Protein AF-M5EFI2-F1 (afdb_monomer_lite)

Radius of gyration: 16.87 Å; chains: 1; bounding box: 25×20×44 Å

Organism: NCBI:txid1297569

Foldseek 3Di:
DCPDVDPQDPVNVVVCCVVCVVVVVVVCCVVDDPPDDDDDPPDD

pLDDT: mean 77.45, std 11.1, range [54.84, 92.62]

Sequence (44 aa):
MAERGLNVDHSTVHRWVVHFSPQLLERFNGRKRAVTGKWHMDET

Secondary structure (DSSP, 8-state):
--SSS----HHHHHHHHHHHHHHHHHHHHHHSPP--S-------

Structure (mmCIF, N/CA/C/O backbone):
data_AF-M5EFI2-F1
#
_entry.id   AF-M5EFI2-F1
#
loop_
_atom_site.group_PDB
_atom_site.id
_atom_site.type_symbol
_atom_site.label_atom_id
_atom_site.label_alt_id
_atom_site.label_comp_id
_atom_site.label_asym_id
_atom_site.label_entity_id
_atom_site.label_seq_id
_atom_site.pdbx_PDB_ins_code
_atom_site.Cartn_x
_atom_site.Cartn_y
_atom_site.Cartn_z
_atom_site.occupancy
_atom_site.B_iso_or_equiv
_atom_site.auth_seq_id
_atom_site.auth_comp_id
_atom_site.auth_asym_id
_atom_site.auth_atom_id
_atom_site.pdbx_PDB_model_num
ATOM 1 N N . MET A 1 1 ? 14.749 -10.996 -10.692 1.00 55.12 1 MET A N 1
ATOM 2 C CA . MET A 1 1 ? 13.890 -11.999 -10.028 1.00 55.12 1 MET A CA 1
ATOM 3 C C . MET A 1 1 ? 12.840 -12.410 -11.049 1.00 55.12 1 MET A C 1
ATOM 5 O O . MET A 1 1 ? 12.096 -11.552 -11.498 1.00 55.12 1 MET A O 1
ATOM 9 N N . ALA A 1 2 ? 12.876 -13.651 -11.542 1.00 54.84 2 ALA A N 1
ATOM 10 C CA . ALA A 1 2 ? 12.005 -14.111 -12.628 1.00 54.84 2 ALA A CA 1
ATOM 11 C C . ALA A 1 2 ? 10.848 -14.930 -12.049 1.00 54.84 2 ALA A C 1
ATOM 13 O O . ALA A 1 2 ? 10.841 -16.152 -12.104 1.00 54.84 2 ALA A O 1
ATOM 14 N N . GLU A 1 3 ? 9.876 -14.245 -11.457 1.00 60.34 3 GLU A N 1
ATOM 15 C CA . GLU A 1 3 ? 8.732 -14.891 -10.806 1.00 60.34 3 GLU A CA 1
ATOM 16 C C . GLU A 1 3 ? 7.644 -15.362 -11.789 1.00 60.34 3 GLU A C 1
ATOM 18 O O . GLU A 1 3 ? 6.724 -16.065 -11.381 1.00 60.34 3 GLU A O 1
ATOM 23 N N . ARG A 1 4 ? 7.745 -15.033 -13.093 1.00 66.94 4 ARG A N 1
ATOM 24 C CA . ARG A 1 4 ? 6.780 -15.488 -14.125 1.00 66.94 4 ARG A CA 1
ATOM 25 C C . ARG A 1 4 ? 7.226 -15.360 -15.594 1.00 66.94 4 ARG A C 1
ATOM 27 O O . ARG A 1 4 ? 6.388 -15.369 -16.487 1.00 66.94 4 ARG A O 1
ATOM 34 N N . GLY A 1 5 ? 8.524 -15.193 -15.861 1.00 60.34 5 GLY A N 1
ATOM 35 C CA . GLY A 1 5 ? 9.044 -14.905 -17.214 1.00 60.34 5 GLY A CA 1
ATOM 36 C C . GLY A 1 5 ? 8.948 -13.430 -17.636 1.00 60.34 5 GLY A C 1
ATOM 37 O O . GLY A 1 5 ? 9.435 -13.057 -18.698 1.00 60.34 5 GLY A O 1
ATOM 38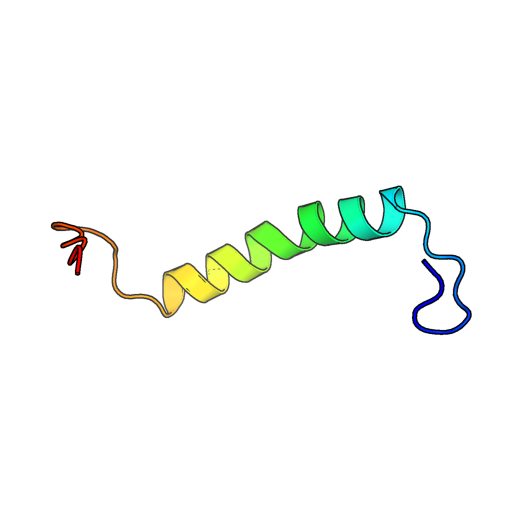 N N . LEU A 1 6 ? 8.384 -12.572 -16.784 1.00 65.31 6 LEU A N 1
ATOM 39 C CA . LEU A 1 6 ? 8.466 -11.122 -16.922 1.00 65.31 6 LEU A CA 1
ATOM 40 C C . LEU A 1 6 ? 9.765 -10.650 -16.260 1.00 65.31 6 LEU A C 1
ATOM 42 O O . LEU A 1 6 ? 10.008 -10.953 -15.090 1.00 65.31 6 LEU A O 1
ATOM 46 N N . ASN A 1 7 ? 10.612 -9.937 -17.006 1.00 68.06 7 ASN A N 1
ATOM 47 C CA . ASN A 1 7 ? 11.807 -9.297 -16.458 1.00 68.06 7 ASN A CA 1
ATOM 48 C C . ASN A 1 7 ? 11.363 -8.084 -15.629 1.00 68.06 7 ASN A C 1
ATOM 50 O O . ASN A 1 7 ? 11.310 -6.954 -16.109 1.00 68.06 7 ASN A O 1
ATOM 54 N N . VAL A 1 8 ? 10.921 -8.351 -14.402 1.00 69.38 8 VAL A N 1
ATOM 55 C CA . VAL A 1 8 ? 10.527 -7.310 -13.461 1.00 69.38 8 VAL A CA 1
ATOM 56 C C . VAL A 1 8 ? 11.795 -6.841 -12.762 1.00 69.38 8 VAL A C 1
ATOM 58 O O . VAL A 1 8 ? 12.364 -7.542 -11.922 1.00 69.38 8 VAL A O 1
ATOM 61 N N . ASP A 1 9 ? 12.260 -5.661 -13.162 1.00 82.25 9 ASP A N 1
ATOM 62 C CA . ASP A 1 9 ? 13.341 -4.971 -12.470 1.00 82.25 9 ASP A CA 1
ATOM 63 C C . ASP A 1 9 ? 12.949 -4.661 -11.016 1.00 82.25 9 ASP A C 1
ATOM 65 O O . ASP A 1 9 ? 11.777 -4.426 -10.701 1.00 82.25 9 ASP A O 1
ATOM 69 N N . HIS A 1 10 ? 13.941 -4.616 -10.126 1.00 79.69 10 HIS A N 1
ATOM 70 C CA . HIS A 1 10 ? 13.731 -4.298 -8.714 1.00 79.69 10 HIS A CA 1
ATOM 71 C C . HIS A 1 10 ? 13.023 -2.944 -8.525 1.00 79.69 10 HIS A C 1
ATOM 73 O O . HIS A 1 10 ? 12.173 -2.801 -7.644 1.00 79.69 10 HIS A O 1
ATOM 79 N N . SER A 1 11 ? 13.283 -1.977 -9.409 1.00 84.06 11 SER A N 1
ATOM 80 C CA . SER A 1 11 ? 12.618 -0.672 -9.408 1.00 84.06 11 SER A CA 1
ATOM 81 C C . SER A 1 11 ? 11.126 -0.778 -9.720 1.00 84.06 11 SER A C 1
ATOM 83 O O . SER A 1 11 ? 10.336 0.014 -9.213 1.00 84.06 11 SER A O 1
ATOM 85 N N . THR A 1 12 ? 10.705 -1.754 -10.526 1.00 84.25 12 THR A N 1
ATOM 86 C CA . THR A 1 12 ? 9.286 -1.976 -10.844 1.00 84.25 12 THR A CA 1
ATOM 87 C C . THR A 1 12 ? 8.536 -2.496 -9.625 1.00 84.25 12 THR A C 1
ATOM 89 O O . THR A 1 12 ? 7.480 -1.961 -9.285 1.00 84.25 12 THR A O 1
ATOM 92 N N . VAL A 1 13 ? 9.119 -3.464 -8.908 1.00 85.12 13 VAL A N 1
ATOM 93 C CA . VAL A 1 13 ? 8.564 -3.951 -7.636 1.00 85.12 13 VAL A CA 1
ATOM 94 C C . VAL A 1 13 ? 8.516 -2.819 -6.616 1.00 85.12 13 VAL A C 1
ATOM 96 O O . VAL A 1 13 ? 7.477 -2.590 -6.005 1.00 85.12 13 VAL A O 1
ATOM 99 N N . HIS A 1 14 ? 9.598 -2.050 -6.480 1.00 87.38 14 HIS A N 1
ATOM 100 C CA . HIS A 1 14 ? 9.645 -0.912 -5.565 1.00 87.38 14 HIS A CA 1
ATOM 101 C C . HIS A 1 14 ? 8.554 0.126 -5.874 1.00 87.38 14 HIS A C 1
ATOM 103 O O . HIS A 1 14 ? 7.841 0.565 -4.973 1.00 87.38 14 HIS A O 1
ATOM 109 N N . ARG A 1 15 ? 8.344 0.465 -7.153 1.00 89.88 15 ARG A N 1
ATOM 110 C CA . ARG A 1 15 ? 7.271 1.377 -7.585 1.00 89.88 15 ARG A CA 1
ATOM 111 C C . ARG A 1 15 ? 5.883 0.840 -7.247 1.00 89.88 15 ARG A C 1
ATOM 113 O O . ARG A 1 15 ? 5.029 1.615 -6.822 1.00 89.88 15 ARG A O 1
ATOM 120 N N . TRP A 1 16 ? 5.649 -0.463 -7.396 1.00 91.62 16 TRP A N 1
ATOM 121 C CA . TRP A 1 16 ? 4.395 -1.086 -6.970 1.00 91.62 16 TRP A CA 1
ATOM 122 C C . TRP A 1 16 ? 4.217 -1.019 -5.459 1.00 91.62 16 TRP A C 1
ATOM 124 O O . TRP A 1 16 ? 3.149 -0.621 -5.002 1.00 91.62 16 TRP A O 1
ATOM 134 N N . VAL A 1 17 ? 5.255 -1.325 -4.680 1.00 90.75 17 VAL A N 1
ATOM 135 C CA . VAL A 1 17 ? 5.190 -1.208 -3.218 1.00 90.75 17 VAL A CA 1
ATOM 136 C C . VAL A 1 17 ? 4.829 0.222 -2.823 1.00 90.75 17 VAL A C 1
ATOM 138 O O . VAL A 1 17 ? 3.870 0.408 -2.080 1.00 90.75 17 VAL A O 1
ATOM 141 N N . VAL A 1 18 ? 5.507 1.236 -3.366 1.00 92.62 18 VAL A N 1
ATOM 142 C CA . VAL A 1 18 ? 5.218 2.648 -3.058 1.00 92.62 18 VAL A CA 1
ATOM 143 C C . VAL A 1 18 ? 3.785 3.033 -3.443 1.00 92.62 18 VAL A C 1
ATOM 145 O O . VAL A 1 18 ? 3.107 3.713 -2.677 1.00 92.62 18 VAL A O 1
ATOM 148 N N . HIS A 1 19 ? 3.292 2.575 -4.594 1.00 91.94 19 HIS A N 1
ATOM 149 C CA . HIS A 1 19 ? 1.957 2.928 -5.079 1.00 91.94 19 HIS A CA 1
ATOM 150 C C . HIS A 1 19 ? 0.815 2.213 -4.334 1.00 91.94 19 HIS A C 1
ATOM 152 O O . HIS A 1 19 ? -0.224 2.816 -4.052 1.00 91.94 19 HIS A O 1
ATOM 158 N N . PHE A 1 20 ? 0.980 0.927 -4.015 1.00 90.75 20 PHE A N 1
ATOM 159 C CA . PHE A 1 20 ? -0.081 0.109 -3.420 1.00 90.75 20 PHE A CA 1
ATOM 160 C C . PHE A 1 20 ? -0.087 0.136 -1.890 1.00 90.75 20 PHE A C 1
ATOM 162 O O . PHE A 1 20 ? -1.151 -0.042 -1.295 1.00 90.75 20 PHE A O 1
ATOM 169 N N . SER A 1 21 ? 1.050 0.411 -1.241 1.00 90.69 21 SER A N 1
ATOM 170 C CA . SER A 1 21 ? 1.138 0.523 0.224 1.00 90.69 21 SER A CA 1
ATOM 171 C C . SER A 1 21 ? 0.116 1.487 0.843 1.00 90.69 21 SER A C 1
ATOM 173 O O . SER A 1 21 ? -0.573 1.063 1.771 1.00 90.69 21 SER A O 1
ATOM 175 N N . PRO A 1 22 ? -0.069 2.735 0.362 1.00 91.19 22 PRO A N 1
ATOM 176 C CA . PRO A 1 22 ? -1.055 3.641 0.957 1.00 91.19 22 PRO A CA 1
ATOM 177 C C . PRO A 1 22 ? -2.498 3.153 0.765 1.00 91.19 22 PRO A C 1
ATOM 179 O O . PRO A 1 22 ? -3.308 3.263 1.680 1.00 91.19 22 PRO A O 1
ATOM 182 N N . GLN A 1 23 ? -2.815 2.537 -0.378 1.00 91.12 23 GLN A N 1
ATOM 183 C CA . GLN A 1 23 ? -4.152 1.992 -0.656 1.00 91.12 23 GLN A CA 1
ATOM 184 C C . GLN A 1 23 ? -4.481 0.797 0.246 1.00 91.12 23 GLN A C 1
ATOM 186 O O . GLN A 1 23 ? -5.619 0.606 0.677 1.00 91.12 23 GLN A O 1
ATOM 191 N N . LEU A 1 24 ? -3.478 -0.037 0.519 1.00 88.19 24 LEU A N 1
ATOM 192 C CA . LEU A 1 24 ? -3.581 -1.123 1.483 1.00 88.19 24 LEU A CA 1
ATOM 193 C C . LEU A 1 24 ? -3.759 -0.557 2.893 1.00 88.19 24 LEU A C 1
ATOM 195 O O . LEU A 1 24 ? -4.676 -0.974 3.595 1.00 88.19 24 LEU A O 1
ATOM 199 N N . LEU A 1 25 ? -2.936 0.419 3.285 1.00 87.56 25 LEU A N 1
ATOM 200 C CA . LEU A 1 25 ? -2.989 1.057 4.599 1.00 87.56 25 LEU A CA 1
ATOM 201 C C . LEU A 1 25 ? -4.350 1.705 4.878 1.00 87.56 25 LEU A C 1
ATOM 203 O O . LEU A 1 25 ? -4.896 1.504 5.957 1.00 87.56 25 LEU A O 1
ATOM 207 N N . GLU A 1 26 ? -4.931 2.419 3.916 1.00 87.44 26 GLU A N 1
ATOM 208 C CA . GLU A 1 26 ? -6.260 3.026 4.054 1.00 87.44 26 GLU A CA 1
ATOM 209 C C . GLU A 1 26 ? -7.341 1.966 4.320 1.00 87.44 26 GLU A C 1
ATOM 211 O O . GLU A 1 26 ? -8.113 2.067 5.277 1.00 87.44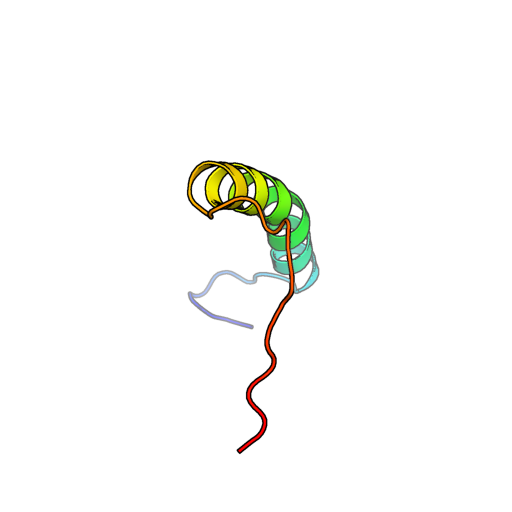 26 GLU A O 1
ATOM 216 N N . ARG A 1 27 ? -7.336 0.879 3.538 1.00 87.38 27 ARG A N 1
ATOM 217 C CA . ARG A 1 27 ? -8.256 -0.253 3.737 1.00 87.38 27 ARG A CA 1
ATOM 218 C C . ARG A 1 27 ? -8.025 -0.961 5.069 1.00 87.38 27 ARG A C 1
ATOM 220 O O . ARG A 1 27 ? -8.987 -1.390 5.708 1.00 87.38 27 ARG A O 1
ATOM 227 N N . PHE A 1 28 ? -6.770 -1.098 5.491 1.00 83.88 28 PHE A N 1
ATOM 228 C CA . PHE A 1 28 ? -6.433 -1.680 6.785 1.00 83.88 28 PHE A CA 1
ATOM 229 C C . PHE A 1 28 ? -6.881 -0.786 7.934 1.00 83.88 28 PHE A C 1
ATOM 231 O O . PHE A 1 28 ? -7.433 -1.313 8.890 1.00 83.88 28 PHE A O 1
ATOM 238 N N . ASN A 1 29 ? -6.724 0.532 7.835 1.00 81.50 29 ASN A N 1
ATOM 239 C CA . ASN A 1 29 ? -7.155 1.479 8.863 1.00 81.50 29 ASN A CA 1
ATOM 240 C C . ASN A 1 29 ? -8.678 1.495 9.043 1.00 81.50 29 ASN A C 1
ATOM 242 O O . ASN A 1 29 ? -9.146 1.642 10.164 1.00 81.50 29 ASN A O 1
ATOM 246 N N . GLY A 1 30 ? -9.454 1.278 7.976 1.00 80.62 30 GLY A N 1
ATOM 247 C CA . GLY A 1 30 ? -10.913 1.152 8.083 1.00 80.62 30 GLY A CA 1
ATOM 248 C C . GLY A 1 30 ? -11.387 -0.152 8.742 1.00 80.62 30 GLY A C 1
ATOM 249 O O . GLY A 1 30 ? -12.486 -0.202 9.286 1.00 80.62 30 GLY A O 1
ATOM 250 N N . ARG A 1 31 ? -10.577 -1.220 8.693 1.00 77.75 31 ARG A N 1
ATOM 251 C CA . ARG A 1 31 ? -10.923 -2.543 9.256 1.00 77.75 31 ARG A CA 1
ATOM 252 C C . ARG A 1 31 ? -10.271 -2.820 10.606 1.00 77.75 31 ARG A C 1
ATOM 254 O O . ARG A 1 31 ? -10.814 -3.581 11.404 1.00 77.75 31 ARG A O 1
ATOM 261 N N . LYS A 1 32 ? -9.093 -2.254 10.858 1.00 74.50 32 LYS A N 1
ATOM 262 C CA . LYS A 1 32 ? -8.401 -2.373 12.137 1.00 74.50 32 LYS A CA 1
ATOM 263 C C . LYS A 1 32 ? -9.045 -1.431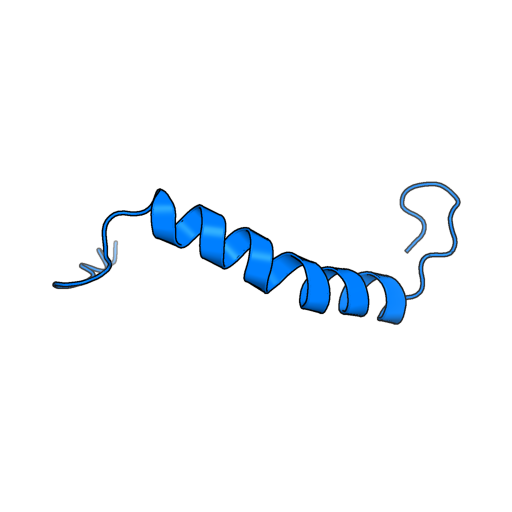 13.140 1.00 74.50 32 LYS A C 1
ATOM 265 O O . LYS A 1 32 ? -9.321 -0.272 12.850 1.00 74.50 32 LYS A O 1
ATOM 270 N N . ARG A 1 33 ? -9.237 -1.938 14.357 1.00 66.75 33 ARG A N 1
ATOM 271 C CA . ARG A 1 33 ? -9.593 -1.113 15.511 1.00 66.75 33 ARG A CA 1
ATOM 272 C C . ARG A 1 33 ? -8.543 -0.008 15.639 1.00 66.75 33 ARG A C 1
ATOM 274 O O . ARG A 1 33 ? -7.353 -0.305 15.515 1.00 66.75 33 ARG A O 1
ATOM 281 N N . ALA A 1 34 ? -8.982 1.234 15.852 1.00 68.00 34 ALA A N 1
ATOM 282 C CA . ALA A 1 34 ? -8.076 2.357 16.052 1.00 68.00 34 ALA A CA 1
ATOM 283 C C . ALA A 1 34 ? -7.023 1.959 17.088 1.00 68.00 34 ALA A C 1
ATOM 285 O O . ALA A 1 34 ? -7.362 1.527 18.192 1.00 68.00 34 ALA A O 1
ATOM 286 N N . VAL A 1 35 ? -5.753 2.067 16.707 1.00 67.94 35 VAL A N 1
ATOM 287 C CA . VAL A 1 35 ? -4.617 1.827 17.593 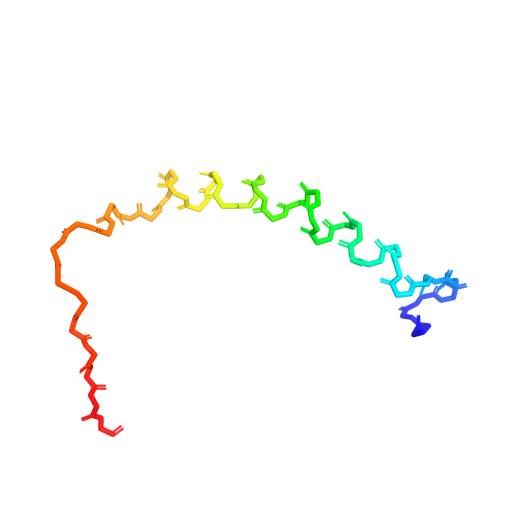1.00 67.94 35 VAL A CA 1
ATOM 288 C C . VAL A 1 35 ? -4.516 3.032 18.529 1.00 67.94 35 VAL A C 1
ATOM 290 O O . VAL A 1 35 ? -3.640 3.878 18.408 1.00 67.94 35 VAL A O 1
ATOM 293 N N . THR A 1 36 ? -5.494 3.171 19.418 1.00 65.69 36 THR A N 1
ATOM 294 C CA . THR A 1 36 ? -5.488 4.163 20.483 1.00 65.69 36 THR A CA 1
ATOM 295 C C . THR A 1 36 ? -5.658 3.416 21.796 1.00 65.69 36 THR A C 1
ATOM 297 O O . THR A 1 36 ? -6.671 2.763 22.038 1.00 65.69 36 THR A O 1
ATOM 300 N N . GLY A 1 37 ? -4.603 3.448 22.607 1.00 66.25 37 GLY A N 1
ATOM 301 C CA . GLY A 1 37 ? -4.557 2.811 23.918 1.00 66.25 37 GLY A CA 1
ATOM 302 C C . GLY A 1 37 ? -3.766 1.506 23.946 1.00 66.25 37 GLY A C 1
ATOM 303 O O . GLY A 1 37 ? -4.331 0.435 23.778 1.00 66.25 37 GLY A O 1
ATOM 304 N N . LYS A 1 38 ? -2.469 1.639 24.254 1.00 65.81 38 LYS A N 1
ATOM 305 C CA . LYS A 1 38 ? -1.561 0.603 24.780 1.00 65.81 38 LYS A CA 1
ATOM 306 C C . LYS A 1 38 ? -1.423 -0.669 23.934 1.00 65.81 38 LYS A C 1
ATOM 308 O O . LYS A 1 38 ? -2.215 -1.600 24.021 1.00 65.81 38 LYS A O 1
ATOM 313 N N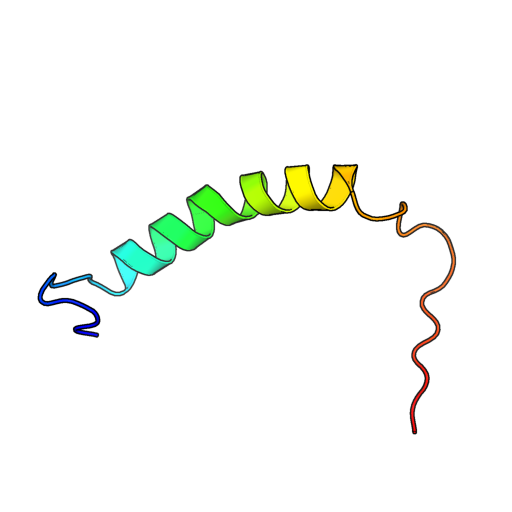 . TRP A 1 39 ? -0.310 -0.754 23.213 1.00 70.50 39 TRP A N 1
ATOM 314 C CA . TRP A 1 39 ? 0.228 -2.048 22.807 1.00 70.50 39 TRP A CA 1
ATOM 315 C C . TRP A 1 39 ? 0.779 -2.752 24.047 1.00 70.50 39 TRP A C 1
ATOM 317 O O . TRP A 1 39 ? 1.717 -2.252 24.663 1.00 70.50 39 TRP A O 1
ATOM 327 N N . HIS A 1 40 ? 0.187 -3.884 24.423 1.00 70.50 40 HIS A N 1
ATOM 328 C CA . HIS A 1 40 ? 0.852 -4.842 25.299 1.00 70.50 40 HIS A CA 1
ATOM 329 C C . HIS A 1 40 ? 1.712 -5.728 24.400 1.00 70.50 40 HIS A C 1
ATOM 331 O O . HIS A 1 40 ? 1.193 -6.529 23.625 1.00 70.50 40 HIS A O 1
ATOM 337 N N . MET A 1 41 ? 3.020 -5.501 24.439 1.00 75.44 41 MET A N 1
ATOM 338 C CA . MET A 1 41 ? 3.993 -6.440 23.902 1.00 75.44 41 MET A CA 1
ATOM 339 C C . MET A 1 41 ? 4.165 -7.513 24.975 1.00 75.44 41 MET A C 1
ATOM 341 O O . MET A 1 41 ? 4.776 -7.247 26.006 1.00 75.44 41 MET A O 1
ATOM 345 N N . ASP A 1 42 ? 3.524 -8.665 24.789 1.00 76.56 42 ASP A N 1
ATOM 346 C CA . ASP A 1 42 ? 3.740 -9.822 25.656 1.00 76.56 42 ASP A CA 1
ATOM 347 C C . ASP A 1 42 ? 5.056 -10.465 25.210 1.00 76.56 42 ASP A C 1
ATOM 349 O O . ASP A 1 42 ? 5.139 -11.067 24.138 1.00 76.56 42 ASP A O 1
ATOM 353 N N . GLU A 1 43 ? 6.119 -10.199 25.963 1.00 76.50 43 GLU A N 1
ATOM 354 C CA . GLU A 1 43 ? 7.406 -10.860 25.790 1.00 76.50 43 GLU A CA 1
ATOM 355 C C . GLU A 1 43 ? 7.340 -12.188 26.559 1.00 76.50 43 GLU A C 1
ATOM 357 O O . GLU A 1 43 ? 7.298 -12.201 27.789 1.00 76.50 43 GLU A O 1
ATOM 362 N N . THR A 1 44 ? 7.261 -13.301 25.828 1.00 65.31 44 THR A N 1
ATOM 363 C CA . THR A 1 44 ? 7.620 -14.647 26.300 1.00 65.31 44 THR A CA 1
ATOM 364 C C . THR A 1 44 ? 8.524 -15.288 25.262 1.00 65.31 44 THR A C 1
ATOM 366 O O . THR A 1 44 ? 8.190 -15.186 24.058 1.00 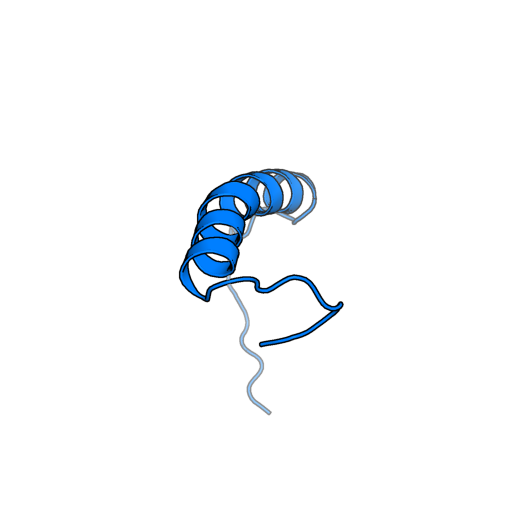65.31 44 THR A O 1
#